Protein AF-A0A3R6EFR8-F1 (afdb_monomer)

InterPro domains:
  IPR025233 Protein of unknown function DUF4176 [PF13780] (34-113)

Structure (mmCIF, N/CA/C/O backbone):
data_AF-A0A3R6EFR8-F1
#
_entry.id   AF-A0A3R6EFR8-F1
#
loop_
_atom_site.group_PDB
_atom_site.id
_atom_site.type_symbol
_atom_site.label_atom_id
_atom_site.label_alt_id
_atom_site.label_comp_id
_atom_site.label_asym_id
_atom_site.label_entity_id
_atom_site.label_seq_id
_atom_site.pdbx_PDB_ins_code
_atom_site.Cartn_x
_atom_site.Cartn_y
_atom_site.Cartn_z
_atom_site.occupancy
_atom_site.B_iso_or_equiv
_atom_site.auth_seq_id
_atom_site.auth_comp_id
_atom_site.auth_asym_id
_atom_site.auth_atom_id
_atom_site.pdbx_PDB_model_num
ATOM 1 N N . MET A 1 1 ? -45.843 -30.342 28.846 1.00 38.72 1 MET A N 1
ATOM 2 C CA . MET A 1 1 ? -44.922 -29.324 29.401 1.00 38.72 1 MET A CA 1
ATOM 3 C C . MET A 1 1 ? -44.088 -28.769 28.246 1.00 38.72 1 MET A C 1
ATOM 5 O O . MET A 1 1 ? -43.312 -29.527 27.684 1.00 38.72 1 MET A O 1
ATOM 9 N N . LYS A 1 2 ? -44.316 -27.526 27.791 1.00 36.34 2 LYS A N 1
ATOM 10 C CA . LYS A 1 2 ? -43.518 -26.899 26.715 1.00 36.34 2 LYS A CA 1
ATOM 11 C C . LYS A 1 2 ? -42.496 -25.961 27.355 1.00 36.34 2 LYS A C 1
ATOM 13 O O . LYS A 1 2 ? -42.884 -25.001 28.014 1.00 36.34 2 LYS A O 1
ATOM 18 N N . VAL A 1 3 ? -41.213 -26.271 27.195 1.00 40.25 3 VAL A N 1
ATOM 19 C CA . VAL A 1 3 ? -40.099 -25.438 27.663 1.00 40.25 3 VAL A CA 1
ATOM 20 C C . VAL A 1 3 ? -39.772 -24.441 26.554 1.00 40.25 3 VAL A C 1
ATOM 22 O O . VAL A 1 3 ? -39.387 -24.844 25.461 1.00 40.25 3 VAL A O 1
ATOM 25 N N . TYR A 1 4 ? -39.957 -23.147 26.813 1.00 35.94 4 TYR A N 1
ATOM 26 C CA . TYR A 1 4 ? -39.564 -22.083 25.888 1.00 35.94 4 TYR A CA 1
ATOM 27 C C . TYR A 1 4 ? -38.155 -21.603 26.246 1.00 35.94 4 TYR A C 1
ATOM 29 O O . TYR A 1 4 ? -37.929 -21.076 27.336 1.00 35.94 4 TYR A O 1
ATOM 37 N N . ALA A 1 5 ? -37.202 -21.779 25.330 1.00 48.75 5 ALA A N 1
ATOM 38 C CA . ALA A 1 5 ? -35.872 -21.201 25.456 1.00 48.75 5 ALA A CA 1
ATOM 39 C C . ALA A 1 5 ? -35.946 -19.689 25.188 1.00 48.75 5 ALA A C 1
ATOM 41 O O . ALA A 1 5 ? -36.314 -19.251 24.098 1.00 48.75 5 ALA A O 1
ATOM 42 N N . LYS A 1 6 ? -35.603 -18.880 26.194 1.00 40.75 6 LYS A N 1
ATOM 43 C CA . LYS A 1 6 ? -35.451 -17.427 26.058 1.00 40.75 6 LYS A CA 1
ATOM 44 C C . LYS A 1 6 ? -34.183 -17.145 25.247 1.00 40.75 6 LYS A C 1
ATOM 46 O O . LYS A 1 6 ? -33.078 -17.211 25.781 1.00 40.75 6 LYS A O 1
ATOM 51 N N . ILE A 1 7 ? -34.336 -16.823 23.967 1.00 52.94 7 ILE A N 1
ATOM 52 C CA . ILE A 1 7 ? -33.238 -16.308 23.143 1.00 52.94 7 ILE A CA 1
ATOM 53 C C . ILE A 1 7 ? -32.953 -14.880 23.626 1.00 52.94 7 ILE A C 1
ATOM 55 O O . ILE A 1 7 ? -33.798 -13.994 23.501 1.00 52.94 7 ILE A O 1
ATOM 59 N N . LYS A 1 8 ? -31.786 -14.653 24.240 1.00 43.56 8 LYS A N 1
ATOM 60 C CA . LYS A 1 8 ? -31.305 -13.301 24.554 1.00 43.56 8 LYS A CA 1
ATOM 61 C C . LYS A 1 8 ? -30.899 -12.635 23.242 1.00 43.56 8 LYS A C 1
ATOM 63 O O . LYS A 1 8 ? -29.820 -12.899 22.724 1.00 43.56 8 LYS A O 1
ATOM 68 N N . THR A 1 9 ? -31.756 -11.769 22.719 1.00 43.34 9 THR A N 1
ATOM 69 C CA . THR A 1 9 ? -31.403 -10.878 21.613 1.00 43.34 9 THR A CA 1
ATOM 70 C C . THR A 1 9 ? -30.401 -9.851 22.132 1.00 43.34 9 THR A C 1
ATOM 72 O O . THR A 1 9 ? -30.767 -8.901 22.824 1.00 43.34 9 THR A O 1
ATOM 75 N N . SER A 1 10 ? -29.118 -10.064 21.858 1.00 47.78 10 SER A N 1
ATOM 76 C CA . SER A 1 10 ? -28.074 -9.076 22.116 1.00 47.78 10 SER A CA 1
ATO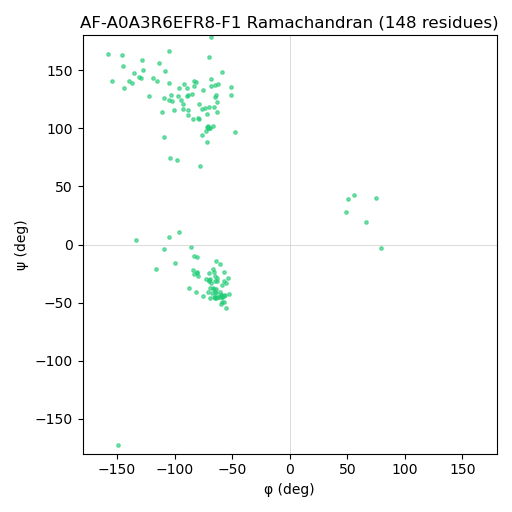M 77 C C . SER A 1 10 ? -28.306 -7.884 21.189 1.00 47.78 10 SER A C 1
ATOM 79 O O . SER A 1 10 ? -28.014 -7.952 19.999 1.00 47.78 10 SER A O 1
ATOM 81 N N . GLN A 1 11 ? -28.878 -6.799 21.712 1.00 43.81 11 GLN A N 1
ATOM 82 C CA . GLN A 1 11 ? -28.942 -5.539 20.979 1.00 43.81 11 GLN A CA 1
ATOM 83 C C . GLN A 1 11 ? -27.516 -5.020 20.795 1.00 43.81 11 GLN A C 1
ATOM 85 O O . GLN A 1 11 ? -26.794 -4.775 21.763 1.00 43.81 11 GLN A O 1
ATOM 90 N N . LEU A 1 12 ? -27.102 -4.888 19.538 1.00 44.84 12 LEU A N 1
ATOM 91 C CA . LEU A 1 12 ? -25.830 -4.286 19.173 1.00 44.84 12 LEU A CA 1
ATOM 92 C C . LEU A 1 12 ? -25.960 -2.783 19.448 1.00 44.84 12 LEU A C 1
ATOM 94 O O . LEU A 1 12 ? -26.599 -2.056 18.691 1.00 44.84 12 LEU A O 1
ATOM 98 N N . ILE A 1 13 ? -25.420 -2.322 20.578 1.00 49.47 13 ILE A N 1
ATOM 99 C CA . ILE A 1 13 ? -25.350 -0.894 20.900 1.00 49.47 13 ILE A CA 1
ATOM 100 C C . ILE A 1 13 ? -24.290 -0.292 19.978 1.00 49.47 13 ILE A C 1
ATOM 102 O O . ILE A 1 13 ? -23.102 -0.245 20.302 1.00 49.47 13 ILE A O 1
ATOM 106 N N . VAL A 1 14 ? -24.712 0.126 18.786 1.00 50.19 14 VAL A N 1
ATOM 107 C CA . VAL A 1 14 ? -23.856 0.865 17.860 1.00 50.19 14 VAL A CA 1
ATOM 108 C C . VAL A 1 14 ? -23.694 2.267 18.434 1.00 50.19 14 VAL A C 1
ATOM 110 O O . VAL A 1 14 ? -24.555 3.133 18.284 1.00 50.19 14 VAL A O 1
ATOM 113 N N . LYS A 1 15 ? -22.582 2.497 19.138 1.00 54.69 15 LYS A N 1
ATOM 114 C CA . LYS A 1 15 ? -22.102 3.853 19.434 1.00 54.69 15 LYS A CA 1
ATOM 115 C C . LYS A 1 15 ? -22.060 4.594 18.093 1.00 54.69 15 LYS A C 1
ATOM 117 O O . LYS A 1 15 ? -21.509 4.025 17.156 1.00 54.69 15 LYS A O 1
ATOM 122 N N . LYS A 1 16 ? -22.663 5.789 17.980 1.00 48.09 16 LYS A N 1
ATOM 123 C CA . LYS A 1 16 ? -22.692 6.594 16.738 1.00 48.09 16 LYS A CA 1
ATOM 124 C C . LYS A 1 16 ? -21.276 6.674 16.147 1.00 48.09 16 LYS A C 1
ATOM 126 O O . LYS A 1 16 ? -20.467 7.481 16.590 1.00 48.09 16 LYS A O 1
ATOM 131 N N . MET A 1 17 ? -20.980 5.803 15.187 1.00 57.91 17 MET A N 1
ATOM 132 C CA . MET A 1 17 ? -19.817 5.893 14.319 1.00 57.91 17 MET A CA 1
ATOM 133 C C . MET A 1 17 ? -20.307 6.581 13.046 1.00 57.91 17 MET A C 1
ATOM 135 O O . MET A 1 17 ? -21.386 6.222 12.562 1.00 57.91 17 MET A O 1
ATOM 139 N N . PRO A 1 18 ? -19.574 7.568 12.513 1.00 72.88 18 PRO A N 1
ATOM 140 C CA . PRO A 1 18 ? -19.871 8.110 11.195 1.00 72.88 18 PRO A CA 1
ATOM 141 C C . PRO A 1 18 ? -19.977 6.959 10.185 1.00 72.88 18 PRO A C 1
ATOM 143 O O . PRO A 1 18 ? -19.159 6.039 10.211 1.00 72.88 18 PRO A O 1
ATOM 146 N N . TYR A 1 19 ? -20.983 6.972 9.309 1.00 79.00 19 TYR A N 1
ATOM 147 C CA . TYR A 1 19 ? -21.163 5.907 8.311 1.00 79.00 19 TYR A CA 1
ATOM 148 C C . TYR A 1 19 ? -19.923 5.729 7.418 1.00 79.00 19 TYR A C 1
ATOM 150 O O . TYR A 1 19 ? -19.605 4.605 7.034 1.00 79.00 19 TYR A O 1
ATOM 158 N N . SER A 1 20 ? -19.185 6.814 7.161 1.00 79.69 20 SER A N 1
ATOM 159 C CA . SER A 1 20 ? -17.899 6.805 6.454 1.00 79.69 20 SER A CA 1
ATOM 160 C C . SER A 1 20 ? -16.874 5.881 7.114 1.00 79.69 20 SER A C 1
ATOM 162 O O . SER A 1 20 ? -16.236 5.086 6.433 1.00 79.69 20 SER A O 1
ATOM 164 N N . ASP A 1 21 ? -16.780 5.908 8.440 1.00 83.19 21 ASP A N 1
ATOM 165 C CA . ASP A 1 21 ? -15.828 5.126 9.230 1.00 83.19 21 ASP A CA 1
ATOM 166 C C . ASP A 1 21 ? -16.065 3.613 9.098 1.00 83.19 21 ASP A C 1
ATOM 168 O O . ASP A 1 21 ? -15.131 2.813 9.031 1.00 83.19 21 ASP A O 1
ATOM 172 N N . ILE A 1 22 ? -17.338 3.211 9.050 1.00 86.12 22 ILE A N 1
ATOM 173 C CA . ILE A 1 22 ? -17.741 1.812 8.858 1.00 86.12 22 ILE A CA 1
ATOM 174 C C . ILE A 1 22 ? -17.401 1.363 7.437 1.00 86.12 22 ILE A C 1
ATOM 176 O O . ILE A 1 22 ? -16.819 0.293 7.260 1.00 86.12 22 ILE A O 1
ATOM 180 N N . VAL A 1 23 ? -17.723 2.184 6.433 1.00 88.69 23 VAL A N 1
ATOM 181 C CA . VAL A 1 23 ? -17.446 1.878 5.023 1.00 88.69 23 VAL A CA 1
ATOM 182 C C . VAL A 1 23 ? -15.943 1.735 4.779 1.00 88.69 23 VAL A C 1
ATOM 184 O O . VAL A 1 23 ? -15.525 0.748 4.182 1.00 88.69 23 VAL A O 1
ATOM 187 N N . GLN A 1 24 ? -15.117 2.641 5.309 1.00 87.62 24 GLN A N 1
ATOM 188 C CA . GLN A 1 24 ? -13.657 2.559 5.179 1.00 87.62 24 GLN A CA 1
ATOM 189 C C . GLN A 1 24 ? -13.090 1.268 5.787 1.00 87.62 24 GLN A C 1
ATOM 191 O O . GLN A 1 24 ? -12.260 0.600 5.172 1.00 87.62 24 GLN A O 1
ATOM 196 N N . LYS A 1 25 ? -13.572 0.868 6.972 1.00 89.94 25 LYS A N 1
ATOM 197 C CA . LYS A 1 25 ? -13.148 -0.386 7.620 1.00 89.94 25 LYS A CA 1
ATOM 198 C C . LYS A 1 25 ? -13.584 -1.615 6.823 1.00 89.94 25 LYS A C 1
ATOM 200 O O . LYS A 1 25 ? -12.821 -2.571 6.728 1.00 89.94 25 LYS A O 1
ATOM 205 N N . MET A 1 26 ? -14.781 -1.592 6.236 1.00 91.00 26 MET A N 1
ATOM 206 C CA . MET A 1 26 ? -15.252 -2.669 5.361 1.00 91.00 26 MET A CA 1
ATOM 207 C C . MET A 1 26 ? -14.387 -2.794 4.107 1.00 91.00 26 MET A C 1
ATOM 209 O O . MET A 1 26 ? -13.958 -3.903 3.796 1.00 91.00 26 MET A O 1
ATOM 213 N N . ILE A 1 27 ? -14.067 -1.672 3.450 1.00 90.75 27 ILE A N 1
ATOM 214 C CA . ILE A 1 27 ? -13.155 -1.643 2.298 1.00 90.75 27 ILE A CA 1
ATOM 215 C C . ILE A 1 27 ? -11.826 -2.286 2.691 1.00 90.75 27 ILE A C 1
ATOM 217 O O . ILE A 1 27 ? -11.473 -3.304 2.107 1.00 90.75 27 ILE A O 1
ATOM 221 N N . LEU A 1 28 ? -11.182 -1.813 3.766 1.00 91.06 28 LEU A N 1
ATOM 222 C CA . LEU A 1 28 ? -9.922 -2.371 4.267 1.00 91.06 28 LEU A CA 1
ATOM 223 C C . LEU A 1 28 ? -9.985 -3.887 4.503 1.00 91.06 28 LEU A C 1
ATOM 225 O O . LEU A 1 28 ? -9.045 -4.609 4.171 1.00 91.06 28 LEU A O 1
ATOM 229 N N . ILE A 1 29 ? -11.070 -4.399 5.089 1.00 92.31 29 ILE A N 1
ATOM 230 C CA . ILE A 1 29 ? -11.224 -5.840 5.333 1.00 92.31 29 ILE A CA 1
ATOM 231 C C . ILE A 1 29 ? -11.292 -6.605 4.006 1.00 92.31 29 ILE A C 1
ATOM 233 O O . ILE A 1 29 ? -10.602 -7.614 3.855 1.00 92.31 29 ILE A O 1
ATOM 237 N N . THR A 1 30 ? -12.084 -6.116 3.050 1.00 90.56 30 THR A N 1
ATOM 238 C CA . THR A 1 30 ? -12.379 -6.811 1.784 1.00 90.56 30 THR A CA 1
ATOM 239 C C . THR A 1 30 ? -11.324 -6.640 0.692 1.00 90.56 30 THR A C 1
ATOM 241 O O . THR A 1 30 ? -11.201 -7.504 -0.173 1.00 90.56 30 THR A O 1
ATOM 244 N N . GLU A 1 31 ? -10.558 -5.553 0.731 1.00 88.12 31 GLU A N 1
ATOM 245 C CA . GLU A 1 31 ? -9.564 -5.204 -0.281 1.00 88.12 31 GLU A CA 1
ATOM 246 C C . GLU A 1 31 ? -8.444 -6.247 -0.307 1.00 88.12 31 GLU A C 1
ATOM 248 O O . GLU A 1 31 ? -7.856 -6.579 0.727 1.00 88.12 31 GLU A O 1
ATOM 253 N N . LYS A 1 32 ? -8.150 -6.812 -1.478 1.00 90.44 32 LYS A N 1
ATOM 254 C CA . LYS A 1 32 ? -6.990 -7.695 -1.624 1.00 90.44 32 LYS A CA 1
ATOM 255 C C . LYS A 1 32 ? -5.739 -6.832 -1.649 1.00 90.44 32 LYS A C 1
ATOM 257 O O . LYS A 1 32 ? -5.700 -5.838 -2.355 1.00 90.44 32 LYS A O 1
ATOM 262 N N . ILE A 1 33 ? -4.735 -7.224 -0.878 1.00 95.12 33 ILE A N 1
ATOM 263 C CA . ILE A 1 33 ? -3.481 -6.484 -0.782 1.00 95.12 33 ILE A CA 1
ATOM 264 C C . ILE A 1 33 ? -2.451 -7.223 -1.617 1.00 95.12 33 ILE A C 1
ATOM 266 O O . ILE A 1 33 ? -2.219 -8.412 -1.392 1.00 95.12 33 ILE A O 1
ATOM 270 N N . LEU A 1 34 ? -1.846 -6.527 -2.575 1.00 97.50 34 LEU A N 1
ATOM 271 C CA . LEU A 1 34 ? -0.809 -7.114 -3.412 1.00 97.50 34 LEU A CA 1
ATOM 272 C C . LEU A 1 34 ? 0.419 -7.479 -2.558 1.00 97.50 34 LEU A C 1
ATOM 274 O O . LEU A 1 34 ? 0.806 -6.700 -1.677 1.00 97.50 34 LEU A O 1
ATOM 278 N N . PRO A 1 35 ? 1.040 -8.651 -2.777 1.00 97.38 35 PRO A N 1
ATOM 279 C CA . PRO A 1 35 ? 2.252 -9.043 -2.070 1.00 97.38 35 PRO A CA 1
ATOM 280 C C . PRO A 1 35 ? 3.457 -8.205 -2.505 1.00 97.38 35 PRO A C 1
ATOM 282 O O . PRO A 1 35 ? 3.474 -7.609 -3.588 1.00 97.38 35 PRO A O 1
ATOM 285 N N . LEU A 1 36 ? 4.497 -8.205 -1.672 1.00 96.56 36 LEU A N 1
ATOM 286 C CA . LEU A 1 36 ? 5.787 -7.613 -2.029 1.00 96.56 36 LEU A CA 1
ATOM 287 C C . LEU A 1 36 ? 6.375 -8.283 -3.281 1.00 96.56 36 LEU A C 1
ATOM 289 O O . LEU A 1 36 ? 6.154 -9.467 -3.540 1.00 96.56 36 LEU A O 1
ATOM 293 N N . GLY A 1 37 ? 7.118 -7.512 -4.072 1.00 96.06 37 GLY A N 1
ATOM 294 C CA . GLY A 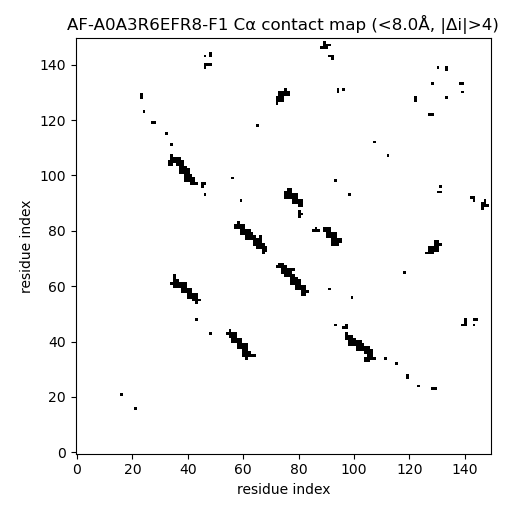1 37 ? 7.663 -7.950 -5.358 1.00 96.06 37 GLY A CA 1
ATOM 295 C C . GLY A 1 37 ? 6.653 -7.938 -6.508 1.00 96.06 37 GLY A C 1
ATOM 296 O O . GLY A 1 37 ? 7.037 -8.200 -7.647 1.00 96.06 37 GLY A O 1
ATOM 297 N N . SER A 1 38 ? 5.382 -7.603 -6.250 1.00 98.19 38 SER A N 1
ATOM 298 C CA . SER A 1 38 ? 4.422 -7.351 -7.327 1.00 98.19 38 SER A CA 1
ATOM 299 C C . SER A 1 38 ? 4.878 -6.159 -8.166 1.00 98.19 38 SER A C 1
ATOM 301 O O . SER A 1 38 ? 5.312 -5.141 -7.625 1.00 98.19 38 SER A O 1
ATOM 303 N N . VAL A 1 39 ? 4.754 -6.278 -9.485 1.00 97.25 39 VAL A N 1
ATOM 304 C CA . VAL A 1 39 ? 5.057 -5.203 -10.433 1.00 97.25 39 VAL A CA 1
ATOM 305 C C . VAL A 1 39 ? 3.744 -4.641 -10.939 1.00 97.25 39 VAL A C 1
ATOM 307 O O . VAL A 1 39 ? 2.913 -5.380 -11.468 1.00 97.25 39 VAL A O 1
ATOM 310 N N . VAL A 1 40 ? 3.567 -3.337 -10.792 1.00 96.50 40 VAL A N 1
ATOM 311 C CA . VAL A 1 40 ? 2.335 -2.634 -11.138 1.00 96.50 40 VAL A CA 1
ATOM 312 C C . VAL A 1 40 ? 2.624 -1.466 -12.061 1.00 96.50 40 VAL A C 1
ATOM 314 O O . VAL A 1 40 ? 3.698 -0.869 -12.022 1.00 96.50 40 VAL A O 1
ATOM 317 N N . GLU A 1 41 ? 1.654 -1.155 -12.902 1.00 94.31 41 GLU A N 1
ATOM 318 C CA . GLU A 1 41 ? 1.586 0.090 -13.643 1.00 94.31 41 GLU A CA 1
ATOM 319 C C . GLU A 1 41 ? 0.750 1.086 -12.837 1.00 94.31 41 GLU A C 1
ATOM 321 O O . GLU A 1 41 ? -0.404 0.805 -12.516 1.00 94.31 41 GLU A O 1
ATOM 326 N N . VAL A 1 42 ? 1.348 2.220 -12.480 1.00 90.38 42 VAL A N 1
ATOM 327 C CA . VAL A 1 42 ? 0.754 3.264 -11.643 1.00 90.38 42 VAL A CA 1
ATOM 328 C C . VAL A 1 42 ? 0.447 4.481 -12.506 1.00 90.38 42 VAL A C 1
ATOM 330 O O . VAL A 1 42 ? 1.343 4.993 -13.181 1.00 90.38 42 VAL A O 1
ATOM 333 N N . ASP A 1 43 ? -0.801 4.941 -12.477 1.00 86.56 43 ASP A N 1
ATOM 334 C CA . ASP A 1 43 ? -1.237 6.156 -13.163 1.00 86.56 43 ASP A CA 1
ATOM 335 C C . ASP A 1 43 ? -0.771 7.388 -12.379 1.00 86.56 43 ASP A C 1
ATOM 337 O O . ASP A 1 43 ? -1.172 7.617 -11.236 1.00 86.56 43 ASP A O 1
ATOM 341 N N . ILE A 1 44 ? 0.092 8.197 -12.992 1.00 77.06 44 ILE A N 1
ATOM 342 C CA . ILE A 1 44 ? 0.680 9.376 -12.339 1.00 77.06 44 ILE A CA 1
ATOM 343 C C . ILE A 1 44 ? -0.372 10.474 -12.123 1.00 77.06 44 ILE A C 1
ATOM 345 O O . ILE A 1 44 ? -0.242 11.296 -11.214 1.00 77.06 44 ILE A O 1
ATOM 349 N N . ARG A 1 45 ? -1.444 10.493 -12.924 1.00 72.31 45 ARG A N 1
ATOM 350 C CA . ARG A 1 45 ? -2.501 11.511 -12.821 1.00 72.31 45 ARG A CA 1
ATOM 351 C C . ARG A 1 45 ? -3.262 11.382 -11.507 1.00 72.31 45 ARG A C 1
ATOM 353 O O . ARG A 1 45 ? -3.569 12.393 -10.880 1.00 72.31 45 ARG A O 1
ATOM 360 N N . GLU A 1 46 ? -3.479 10.150 -11.056 1.00 70.06 46 GLU A N 1
ATOM 361 C CA . GLU A 1 46 ? -4.064 9.848 -9.742 1.00 70.06 46 GLU A CA 1
ATOM 362 C C . GLU A 1 46 ? -3.147 10.280 -8.588 1.00 70.06 46 GLU A C 1
ATOM 364 O O . GLU A 1 46 ? -3.607 10.578 -7.486 1.00 70.06 46 GLU A O 1
ATOM 369 N N . LEU A 1 47 ? -1.843 10.382 -8.855 1.00 64.94 47 LEU A N 1
ATOM 370 C CA . LEU A 1 47 ? -0.845 10.871 -7.909 1.00 64.94 47 LEU A CA 1
ATOM 371 C C . LEU A 1 47 ? -0.712 12.402 -7.908 1.00 64.94 47 LEU A C 1
ATOM 373 O O . LEU A 1 47 ? 0.061 12.935 -7.119 1.00 64.94 47 LEU A O 1
ATOM 377 N N . LYS A 1 48 ? -1.453 13.132 -8.758 1.00 63.31 48 LYS A N 1
ATOM 378 C CA . LYS A 1 48 ? -1.392 14.605 -8.867 1.00 63.31 48 LYS A CA 1
ATOM 379 C C . LYS A 1 48 ? 0.045 15.162 -8.979 1.00 63.31 48 LYS A C 1
ATOM 381 O O . LYS A 1 48 ? 0.310 16.283 -8.549 1.00 63.31 48 LYS A O 1
ATOM 386 N N . LEU A 1 49 ? 0.983 14.389 -9.528 1.00 59.03 49 LEU A N 1
ATOM 387 C CA . LEU A 1 49 ? 2.360 14.838 -9.734 1.00 59.03 49 LEU A CA 1
ATOM 388 C C . LEU A 1 49 ? 2.401 15.718 -10.989 1.00 59.03 49 LEU A C 1
ATOM 390 O O . LEU A 1 49 ? 2.043 15.269 -12.078 1.00 59.03 49 LEU A O 1
ATOM 394 N N . GLU A 1 50 ? 2.835 16.972 -10.848 1.00 52.19 50 GLU A N 1
ATOM 395 C CA . GLU A 1 50 ? 3.123 17.835 -11.995 1.00 52.19 50 GLU A CA 1
ATOM 396 C C . GLU A 1 50 ? 4.385 17.321 -12.694 1.00 52.19 50 GLU A C 1
ATOM 398 O O . GLU A 1 50 ? 5.506 17.541 -12.240 1.00 52.19 50 GLU A O 1
ATOM 403 N N . THR A 1 51 ? 4.216 16.587 -13.791 1.00 52.16 51 THR A N 1
ATOM 404 C CA . THR A 1 51 ? 5.338 16.136 -14.618 1.00 52.16 51 THR A CA 1
ATOM 405 C C . THR A 1 51 ? 5.436 16.978 -15.885 1.00 52.16 51 THR A C 1
ATOM 407 O O . THR A 1 51 ? 4.477 17.070 -16.647 1.00 52.16 51 THR A O 1
ATOM 410 N N . GLU A 1 52 ? 6.625 17.518 -16.174 1.00 49.62 52 GLU A N 1
ATOM 411 C CA . GLU A 1 52 ? 6.923 18.273 -17.409 1.00 49.62 52 GLU A CA 1
ATOM 412 C C . GLU A 1 52 ? 6.726 17.451 -18.699 1.00 49.62 52 GLU A C 1
ATOM 414 O O . GLU A 1 52 ? 6.646 18.001 -19.798 1.00 49.62 52 GLU A O 1
ATOM 419 N N . LYS A 1 53 ? 6.658 16.118 -18.585 1.00 50.53 53 LYS A N 1
ATOM 420 C CA . LYS A 1 53 ? 6.435 15.189 -19.699 1.00 50.53 53 LYS A CA 1
ATOM 421 C C . LYS A 1 53 ? 5.14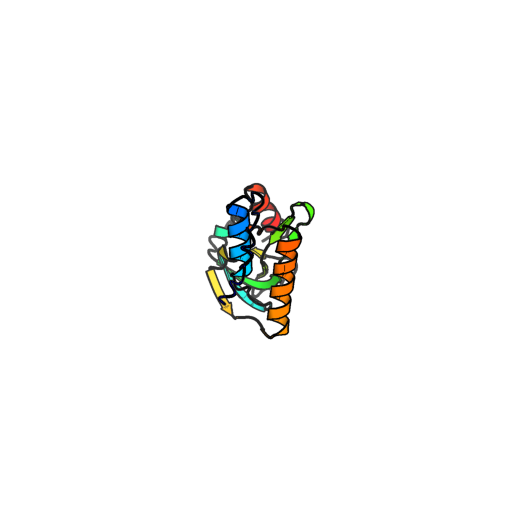9 14.391 -19.479 1.00 50.53 53 LYS A C 1
ATOM 423 O O . LYS A 1 53 ? 4.895 13.981 -18.349 1.00 50.53 53 LYS A O 1
ATOM 428 N N . PRO A 1 54 ? 4.376 14.095 -20.540 1.00 51.09 54 PRO A N 1
ATOM 429 C CA . PRO A 1 54 ? 3.138 13.329 -20.452 1.00 51.09 54 PRO A CA 1
ATOM 430 C C . PRO A 1 54 ? 3.459 11.836 -20.319 1.00 51.09 54 PRO A C 1
ATOM 432 O O . PRO A 1 54 ? 3.244 11.050 -21.238 1.00 51.09 54 PRO A O 1
ATOM 435 N N . VAL A 1 55 ? 4.042 11.434 -19.193 1.00 57.25 55 VAL A N 1
ATOM 436 C CA . VAL A 1 55 ? 4.137 10.017 -18.852 1.00 57.25 55 VAL A CA 1
ATOM 437 C C . VAL A 1 55 ? 2.810 9.670 -18.193 1.00 57.25 55 VAL A C 1
ATOM 439 O O . VAL A 1 55 ? 2.526 10.139 -17.100 1.00 57.25 55 VAL A O 1
ATOM 442 N N . SER A 1 56 ? 1.947 8.919 -18.879 1.00 66.38 56 SER A N 1
ATOM 443 C CA . SER A 1 56 ? 0.651 8.547 -18.298 1.00 66.38 56 SER A CA 1
ATOM 444 C C . SER A 1 56 ? 0.830 7.567 -17.141 1.00 66.38 56 SER A C 1
ATOM 446 O O . SER A 1 56 ? 0.155 7.691 -16.126 1.00 66.38 56 SER A O 1
ATOM 448 N N . ASN A 1 57 ? 1.787 6.643 -17.276 1.00 79.75 57 ASN A N 1
ATOM 449 C CA . ASN A 1 57 ? 1.966 5.532 -16.358 1.00 79.75 57 ASN A CA 1
ATOM 450 C C . ASN A 1 57 ? 3.445 5.237 -16.060 1.00 79.75 57 ASN A C 1
ATOM 452 O O . ASN A 1 57 ? 4.283 5.229 -16.966 1.00 79.75 57 ASN A O 1
ATOM 456 N N . ILE A 1 58 ? 3.754 4.907 -14.804 1.00 87.25 58 ILE A N 1
ATOM 457 C CA . ILE A 1 58 ? 5.072 4.422 -14.366 1.00 87.25 58 ILE A CA 1
ATOM 458 C C . ILE A 1 58 ? 4.954 2.989 -13.863 1.00 87.25 58 ILE A C 1
ATOM 460 O O . ILE A 1 58 ? 4.010 2.634 -13.166 1.00 87.25 58 ILE A O 1
ATOM 464 N N . LYS A 1 59 ? 5.951 2.157 -14.173 1.00 92.06 59 LYS A N 1
ATOM 465 C CA . LYS A 1 59 ? 6.059 0.823 -13.581 1.00 92.06 59 LYS A CA 1
ATOM 466 C C . LYS A 1 59 ? 6.775 0.905 -12.240 1.00 92.06 59 LYS A C 1
ATOM 468 O O . LYS A 1 59 ? 7.877 1.450 -12.169 1.00 92.06 59 LYS A O 1
ATOM 473 N N . ALA A 1 60 ? 6.191 0.315 -11.208 1.00 92.94 60 ALA A N 1
ATOM 474 C CA . ALA A 1 60 ? 6.784 0.231 -9.883 1.00 92.94 60 ALA A CA 1
ATOM 475 C C . ALA A 1 60 ? 6.758 -1.210 -9.363 1.00 92.94 60 ALA A C 1
ATOM 477 O O . ALA A 1 60 ? 5.809 -1.955 -9.604 1.00 92.94 60 ALA A O 1
ATOM 478 N N . VAL A 1 61 ? 7.808 -1.597 -8.642 1.00 96.19 61 VAL A N 1
ATOM 479 C CA . VAL A 1 61 ? 7.841 -2.832 -7.852 1.00 96.19 61 VAL A CA 1
ATOM 480 C C . VAL A 1 61 ? 7.427 -2.482 -6.433 1.00 96.19 61 VAL A C 1
ATOM 482 O O . VAL A 1 61 ? 8.054 -1.614 -5.833 1.00 96.19 61 VAL A O 1
ATOM 485 N N . ILE A 1 62 ? 6.404 -3.138 -5.889 1.00 96.44 62 ILE A N 1
ATOM 486 C CA . ILE A 1 62 ? 5.969 -2.937 -4.501 1.00 96.44 62 ILE A CA 1
ATOM 487 C C . ILE A 1 62 ? 7.031 -3.518 -3.564 1.00 96.44 62 ILE A C 1
ATOM 489 O O . ILE A 1 62 ? 7.293 -4.723 -3.591 1.00 96.44 62 ILE A O 1
ATOM 493 N N . VAL A 1 63 ? 7.630 -2.667 -2.733 1.00 94.62 63 VAL A N 1
ATOM 494 C CA . VAL A 1 63 ? 8.707 -3.041 -1.801 1.00 94.62 63 VAL A CA 1
ATOM 495 C C . VAL A 1 63 ? 8.327 -2.866 -0.336 1.00 94.62 63 VAL A C 1
ATOM 497 O O . VAL A 1 63 ? 8.915 -3.532 0.509 1.00 94.62 63 VAL A O 1
ATOM 500 N N . ASP A 1 64 ? 7.322 -2.042 -0.037 1.00 93.81 64 ASP A N 1
ATOM 501 C CA . ASP A 1 64 ? 6.766 -1.908 1.309 1.00 93.81 64 ASP A CA 1
ATOM 502 C C . ASP A 1 64 ? 5.255 -1.632 1.264 1.00 93.81 64 ASP A C 1
ATOM 504 O O . ASP A 1 64 ? 4.695 -1.285 0.217 1.00 93.81 64 ASP A O 1
ATOM 508 N N . ARG A 1 65 ? 4.569 -1.839 2.391 1.00 94.50 65 ARG A N 1
ATOM 509 C CA . ARG A 1 65 ? 3.108 -1.748 2.508 1.00 94.50 65 ARG A CA 1
ATOM 510 C C . ARG A 1 65 ? 2.677 -1.183 3.849 1.00 94.50 65 ARG A C 1
ATOM 512 O O . ARG A 1 65 ? 3.330 -1.377 4.866 1.00 94.50 65 ARG A O 1
ATOM 519 N N . PHE A 1 66 ? 1.496 -0.571 3.862 1.00 92.44 66 PHE A N 1
ATOM 520 C CA . PHE A 1 66 ? 0.877 -0.018 5.069 1.00 92.44 66 PHE A CA 1
ATOM 521 C C . PHE A 1 66 ? 1.766 0.999 5.804 1.00 92.44 66 PHE A C 1
ATOM 523 O O . PHE A 1 66 ? 1.838 0.989 7.035 1.00 92.44 66 PHE A O 1
ATOM 530 N N . MET A 1 67 ? 2.428 1.88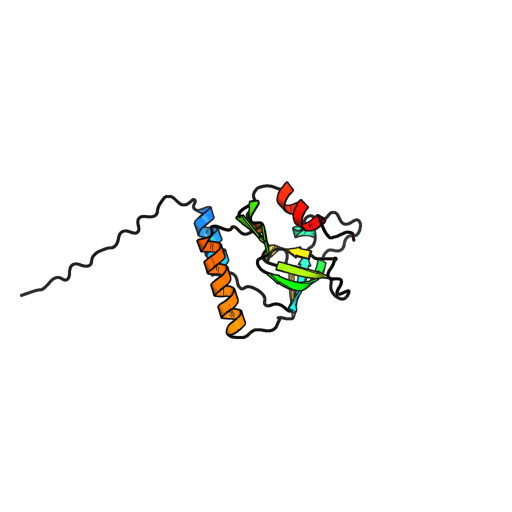4 5.058 1.00 89.25 67 MET A N 1
ATOM 531 C CA . MET A 1 67 ? 3.318 2.910 5.604 1.00 89.25 67 MET A CA 1
ATOM 532 C C . MET A 1 67 ? 2.529 3.873 6.485 1.00 89.25 67 MET A C 1
ATOM 534 O O . MET A 1 67 ? 1.656 4.582 5.993 1.00 89.25 67 MET A O 1
ATOM 538 N N . LYS A 1 68 ? 2.801 3.885 7.792 1.00 84.06 68 LYS A N 1
ATOM 539 C CA . LYS A 1 68 ? 2.027 4.660 8.775 1.00 84.06 68 LYS A CA 1
ATOM 540 C C . LYS A 1 68 ? 2.619 6.043 8.990 1.00 84.06 68 LYS A C 1
ATOM 542 O O . LYS A 1 68 ? 3.820 6.186 9.197 1.00 84.06 68 LYS A O 1
ATOM 547 N N . LYS A 1 69 ? 1.741 7.037 9.078 1.00 80.00 69 LYS A N 1
ATOM 548 C CA . LYS A 1 69 ? 2.040 8.386 9.550 1.00 80.00 69 LYS A CA 1
ATOM 549 C C . LYS A 1 69 ? 1.377 8.577 10.912 1.00 80.00 69 LYS A C 1
ATOM 551 O O . LYS A 1 69 ? 0.197 8.913 11.010 1.00 80.00 69 LYS A O 1
ATOM 556 N N . GLU A 1 70 ? 2.136 8.294 11.973 1.00 74.25 70 GLU A N 1
ATOM 557 C CA . GLU A 1 70 ? 1.622 8.223 13.355 1.00 74.25 70 GLU A CA 1
ATOM 558 C C . GLU A 1 70 ? 0.970 9.535 13.821 1.00 74.25 70 GLU A C 1
ATOM 560 O O . GLU A 1 70 ? -0.036 9.505 14.527 1.00 74.25 70 GLU A O 1
ATOM 565 N N . THR A 1 71 ? 1.493 10.686 13.385 1.00 72.94 71 THR A N 1
ATOM 566 C CA . THR A 1 71 ? 0.970 12.015 13.743 1.00 72.94 71 THR A CA 1
ATOM 567 C C . THR A 1 71 ? -0.453 12.258 13.244 1.00 72.94 71 THR A C 1
ATOM 569 O O . THR A 1 71 ? -1.217 12.957 13.902 1.00 72.94 71 THR A O 1
ATOM 572 N N . GLU A 1 72 ? -0.821 11.660 12.112 1.00 73.62 72 GLU A N 1
ATOM 573 C CA . GLU A 1 72 ? -2.100 11.892 11.427 1.00 73.62 72 GLU A CA 1
ATOM 574 C C . GLU A 1 72 ? -3.051 10.697 11.519 1.00 73.62 72 GLU A C 1
ATOM 576 O O . GLU A 1 72 ? -4.189 10.778 11.065 1.00 73.62 72 GLU A O 1
ATOM 581 N N . LYS A 1 73 ? -2.608 9.582 12.121 1.00 84.38 73 LYS A N 1
ATOM 582 C CA . LYS A 1 73 ? -3.326 8.296 12.107 1.00 84.38 73 LYS A CA 1
ATOM 583 C C . LYS A 1 73 ? -3.748 7.875 10.698 1.00 84.38 73 LYS A C 1
ATOM 585 O O . LYS A 1 73 ? -4.822 7.312 10.492 1.00 84.38 73 LYS A O 1
ATOM 590 N N . GLN A 1 74 ? -2.875 8.112 9.730 1.00 86.00 74 GLN A N 1
ATOM 591 C CA . GLN A 1 74 ? -3.077 7.709 8.345 1.00 86.00 74 GLN A CA 1
ATOM 592 C C . GLN A 1 74 ? -2.058 6.652 7.943 1.00 86.00 74 GLN A C 1
ATOM 594 O O . GLN A 1 74 ? -0.985 6.543 8.545 1.00 86.00 74 GLN A O 1
ATOM 599 N N . TYR A 1 75 ? -2.393 5.850 6.938 1.00 88.75 75 TYR A N 1
ATOM 600 C CA . TYR A 1 75 ? -1.430 4.961 6.303 1.00 88.75 75 TYR A CA 1
ATOM 601 C C . TYR A 1 75 ? -1.545 5.003 4.781 1.00 88.75 75 TYR A C 1
ATOM 603 O O . TYR A 1 75 ? -2.642 5.138 4.237 1.00 88.75 75 TYR A O 1
ATOM 611 N N . VAL A 1 76 ? -0.417 4.820 4.098 1.00 89.06 76 VAL A N 1
ATOM 612 C CA . VAL A 1 76 ? -0.371 4.620 2.649 1.00 89.06 76 VAL A CA 1
ATOM 613 C C . VAL A 1 76 ? -0.302 3.119 2.341 1.00 89.06 76 VAL A C 1
ATOM 615 O O . VAL A 1 76 ? 0.551 2.430 2.910 1.00 89.06 76 VAL A O 1
ATOM 618 N N . PRO A 1 77 ? -1.186 2.578 1.479 1.00 91.88 77 PRO A N 1
ATOM 619 C CA . PRO A 1 77 ? -1.227 1.148 1.179 1.00 91.88 77 PRO A CA 1
ATOM 620 C C . PRO A 1 77 ? 0.077 0.585 0.614 1.00 91.88 77 PRO A C 1
ATOM 622 O O . PRO A 1 77 ? 0.519 -0.458 1.096 1.00 91.88 77 PRO A O 1
ATOM 625 N N . TYR A 1 78 ? 0.707 1.275 -0.341 1.00 93.75 78 TYR A N 1
ATOM 626 C CA . TYR A 1 78 ? 1.887 0.775 -1.043 1.00 93.75 78 TYR A CA 1
ATOM 627 C C . TYR A 1 78 ? 3.019 1.799 -1.096 1.00 93.75 78 TYR A C 1
ATOM 629 O O . TYR A 1 78 ? 2.799 2.999 -1.266 1.00 93.75 78 TYR A O 1
ATOM 637 N N . CYS A 1 79 ? 4.241 1.285 -0.999 1.00 92.12 79 CYS A N 1
ATOM 638 C CA . CYS A 1 79 ? 5.469 1.960 -1.385 1.00 92.12 79 CYS A CA 1
ATOM 639 C C . CYS A 1 79 ? 6.178 1.089 -2.423 1.00 92.12 79 CYS A C 1
ATOM 641 O O . CYS A 1 79 ? 6.383 -0.113 -2.216 1.00 92.12 79 CYS A O 1
ATOM 643 N N . GLY A 1 80 ? 6.530 1.686 -3.555 1.00 91.69 80 GLY A N 1
ATOM 644 C CA . GLY A 1 80 ? 7.214 1.007 -4.639 1.00 91.69 80 GLY A CA 1
ATOM 645 C C . GLY A 1 80 ? 8.467 1.730 -5.100 1.00 91.69 80 GLY A C 1
ATOM 646 O O . GLY A 1 80 ? 8.627 2.928 -4.903 1.00 91.69 80 GLY A O 1
ATOM 647 N N . ILE A 1 81 ? 9.353 0.984 -5.749 1.00 91.00 81 ILE A N 1
ATOM 648 C CA . ILE A 1 81 ? 10.527 1.528 -6.436 1.00 91.00 81 ILE A CA 1
ATOM 649 C C . ILE A 1 81 ? 10.265 1.497 -7.936 1.00 91.00 81 ILE A C 1
ATOM 651 O O . ILE A 1 81 ? 9.737 0.515 -8.464 1.00 91.00 81 ILE A O 1
ATOM 655 N N . ILE A 1 82 ? 10.659 2.562 -8.630 1.00 88.00 82 ILE A N 1
ATOM 656 C CA . ILE A 1 82 ? 10.489 2.680 -10.079 1.00 88.00 82 ILE A CA 1
ATOM 657 C C . ILE A 1 82 ? 11.307 1.595 -10.799 1.00 88.00 82 ILE A C 1
ATOM 659 O O . ILE A 1 82 ? 12.532 1.498 -10.669 1.00 88.00 82 ILE A O 1
ATOM 663 N N . TYR A 1 83 ? 10.621 0.788 -11.605 1.00 88.12 83 TYR A N 1
ATOM 664 C CA . TYR A 1 83 ? 11.222 -0.211 -12.484 1.00 88.12 83 TYR A CA 1
ATOM 665 C C . TYR A 1 83 ? 11.691 0.442 -13.802 1.00 88.12 83 TYR A C 1
ATOM 667 O O . TYR A 1 83 ? 10.953 1.262 -14.352 1.00 88.12 83 TYR A O 1
ATOM 675 N N . PRO A 1 84 ? 12.855 0.067 -14.376 1.00 88.25 84 PRO A N 1
ATOM 676 C CA . PRO A 1 84 ? 13.800 -0.968 -13.937 1.00 88.25 84 PRO A CA 1
ATOM 677 C C . PRO A 1 84 ? 14.976 -0.434 -13.099 1.00 88.25 84 PRO A C 1
ATOM 679 O O . PRO A 1 84 ? 15.949 -1.153 -12.895 1.00 88.25 84 PRO A O 1
ATOM 682 N N . PHE A 1 85 ? 14.935 0.826 -12.658 1.00 81.44 85 PHE A N 1
ATOM 683 C CA . PHE A 1 85 ? 16.110 1.515 -12.113 1.00 81.44 85 PHE A CA 1
ATOM 684 C C . PHE A 1 85 ? 16.523 1.037 -10.717 1.00 81.44 85 PHE A C 1
ATOM 68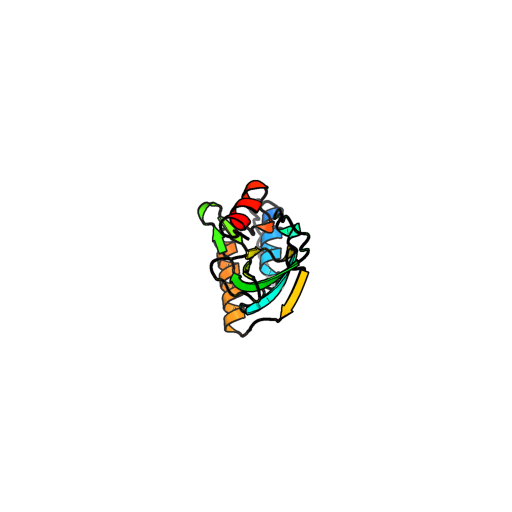6 O O . PHE A 1 85 ? 17.708 1.074 -10.402 1.00 81.44 85 PHE A O 1
ATOM 693 N N . GLY A 1 86 ? 15.576 0.573 -9.892 1.00 75.81 86 GLY A N 1
ATOM 694 C CA . GLY A 1 86 ? 15.900 -0.036 -8.597 1.00 75.81 86 GLY A CA 1
ATOM 695 C C . GLY A 1 86 ? 16.508 0.925 -7.565 1.00 75.81 86 GLY A C 1
ATOM 696 O O . GLY A 1 86 ? 17.138 0.469 -6.615 1.00 75.81 86 GLY A O 1
ATOM 697 N N . ASP A 1 87 ? 16.345 2.241 -7.736 1.00 79.06 87 ASP A N 1
ATOM 698 C CA . ASP A 1 87 ? 16.877 3.240 -6.806 1.00 79.06 87 ASP A CA 1
ATOM 699 C C . ASP A 1 87 ? 15.982 3.362 -5.566 1.00 79.06 87 ASP A C 1
ATOM 701 O O . ASP A 1 87 ? 14.888 3.926 -5.620 1.00 79.06 87 ASP A O 1
ATOM 705 N N . SER A 1 88 ? 16.466 2.863 -4.427 1.00 71.44 88 SER A N 1
ATOM 706 C CA . SER A 1 88 ? 15.746 2.903 -3.150 1.00 71.44 88 SER A CA 1
ATOM 707 C C . SER A 1 88 ? 15.500 4.314 -2.618 1.00 71.44 88 SER A C 1
ATOM 709 O O . SER A 1 88 ? 14.709 4.465 -1.688 1.00 71.44 88 SER A O 1
ATOM 711 N N . LYS A 1 89 ? 16.184 5.331 -3.163 1.00 72.94 89 LYS A N 1
ATOM 712 C CA . LYS A 1 89 ? 15.943 6.740 -2.828 1.00 72.94 89 LYS A CA 1
ATOM 713 C C . LYS A 1 89 ? 14.737 7.314 -3.568 1.00 72.94 89 LYS A C 1
ATOM 715 O O . LYS A 1 89 ? 14.142 8.256 -3.071 1.00 72.94 89 LYS A O 1
ATOM 720 N N . LYS A 1 90 ? 14.359 6.746 -4.718 1.00 74.44 90 LYS A N 1
ATOM 721 C CA . LYS A 1 90 ? 13.211 7.189 -5.524 1.00 74.44 90 LYS A CA 1
ATOM 722 C C . LYS A 1 90 ? 11.995 6.313 -5.226 1.00 74.44 90 LYS A C 1
ATOM 724 O O . LYS A 1 90 ? 11.615 5.451 -6.023 1.00 74.44 90 LYS A O 1
ATOM 729 N N . GLN A 1 91 ? 11.426 6.516 -4.040 1.00 83.44 91 GLN A N 1
ATOM 730 C CA . GLN A 1 91 ? 10.235 5.802 -3.583 1.00 83.44 91 GLN A CA 1
ATOM 731 C C . GLN A 1 91 ? 8.966 6.457 -4.122 1.00 83.44 91 GLN A C 1
ATOM 733 O O . GLN A 1 91 ? 8.818 7.675 -4.105 1.00 83.44 91 GLN A O 1
ATOM 738 N N . LEU A 1 92 ? 8.040 5.625 -4.584 1.00 85.75 92 LEU A N 1
ATOM 739 C CA . LEU A 1 92 ? 6.713 6.013 -5.030 1.00 85.75 92 LEU A CA 1
ATOM 740 C C . LEU A 1 92 ? 5.692 5.479 -4.030 1.00 85.75 92 LEU A C 1
ATOM 742 O O . LEU A 1 92 ? 5.511 4.269 -3.903 1.00 85.75 92 LEU A O 1
ATOM 746 N N . PHE A 1 93 ? 5.010 6.379 -3.338 1.00 87.31 93 PHE A N 1
ATOM 747 C CA . PHE A 1 93 ? 3.904 6.037 -2.450 1.00 87.31 93 PHE A CA 1
ATOM 748 C C . PHE A 1 93 ? 2.601 6.055 -3.246 1.00 87.31 93 PHE A C 1
ATOM 750 O O . PHE A 1 93 ? 2.385 6.960 -4.041 1.00 87.31 93 PHE A O 1
ATOM 757 N N . PHE A 1 94 ? 1.730 5.062 -3.089 1.00 87.94 94 PHE A N 1
ATOM 758 C CA . PHE A 1 94 ? 0.470 5.038 -3.833 1.00 87.94 94 PHE A CA 1
ATOM 759 C C . PHE A 1 94 ? -0.601 4.182 -3.160 1.00 87.94 94 PHE A C 1
ATOM 761 O O . PHE A 1 94 ? -0.349 3.380 -2.256 1.00 87.94 94 PHE A O 1
ATOM 768 N N . THR A 1 95 ? -1.836 4.396 -3.599 1.00 89.44 95 THR A N 1
ATOM 769 C CA . THR A 1 95 ? -3.018 3.648 -3.173 1.00 89.44 95 THR A CA 1
ATOM 770 C C . THR A 1 95 ? -3.432 2.676 -4.276 1.00 89.44 95 THR A C 1
ATOM 772 O O . THR A 1 95 ? -2.987 2.798 -5.416 1.00 89.44 95 THR A O 1
ATOM 775 N N . GLU A 1 96 ? -4.314 1.729 -3.960 1.00 88.62 96 GLU A N 1
ATOM 776 C CA . GLU A 1 96 ? -4.868 0.793 -4.950 1.00 88.62 96 GLU A CA 1
ATOM 777 C C . GLU A 1 96 ? -5.534 1.518 -6.134 1.00 88.62 96 GLU A C 1
ATOM 779 O O . GLU A 1 96 ? -5.442 1.065 -7.267 1.00 88.62 96 GLU A O 1
ATOM 784 N N . GLN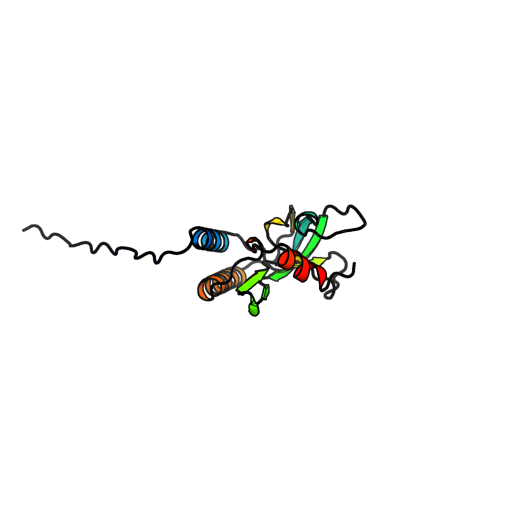 A 1 97 ? -6.142 2.688 -5.901 1.00 86.56 97 GLN A N 1
ATOM 785 C CA . GLN A 1 97 ? -6.811 3.479 -6.945 1.00 86.56 97 GLN A CA 1
ATOM 786 C C . GLN A 1 97 ? -5.853 3.972 -8.033 1.00 86.56 97 GLN A C 1
ATOM 788 O O . GLN A 1 97 ? -6.267 4.140 -9.175 1.00 86.56 97 GLN A O 1
ATOM 793 N N . ALA A 1 98 ? -4.580 4.181 -7.690 1.00 88.88 98 ALA A N 1
ATOM 794 C CA . ALA A 1 98 ? -3.567 4.597 -8.651 1.00 88.88 98 ALA A CA 1
ATOM 795 C C . ALA A 1 98 ? -3.021 3.419 -9.477 1.00 88.88 98 ALA A C 1
ATOM 797 O O . ALA A 1 98 ? -2.293 3.638 -10.442 1.00 88.88 98 ALA A O 1
ATOM 798 N N . ILE A 1 99 ? -3.334 2.169 -9.116 1.00 91.88 99 ILE A N 1
ATOM 799 C CA . ILE A 1 99 ? -2.870 0.991 -9.849 1.00 91.88 99 ILE A CA 1
ATOM 800 C C . ILE A 1 99 ? -3.747 0.805 -11.087 1.00 91.88 99 ILE A C 1
ATOM 802 O O . ILE A 1 99 ? -4.900 0.389 -11.004 1.00 91.88 99 ILE A O 1
ATOM 806 N N . HIS A 1 100 ? -3.172 1.070 -12.257 1.00 91.94 100 HIS A N 1
ATOM 807 C CA . HIS A 1 100 ? -3.832 0.850 -13.537 1.00 91.94 100 HIS A CA 1
ATOM 808 C C . HIS A 1 100 ? -3.883 -0.637 -13.901 1.00 91.94 100 HIS A C 1
ATOM 810 O O . HIS A 1 100 ? -4.894 -1.139 -14.390 1.00 91.94 100 HIS A O 1
ATOM 816 N N . THR A 1 101 ? -2.777 -1.358 -13.708 1.00 95.38 101 THR A N 1
ATOM 817 C CA . THR A 1 101 ? -2.663 -2.778 -14.068 1.00 95.38 101 THR A CA 1
ATOM 818 C C . THR A 1 101 ? -1.606 -3.472 -13.214 1.00 95.38 101 THR A C 1
ATOM 820 O O . THR A 1 101 ? -0.532 -2.929 -12.964 1.00 95.38 101 THR A O 1
ATOM 823 N N . VAL A 1 102 ? -1.880 -4.713 -12.803 1.00 97.06 102 VAL A N 1
ATOM 824 C CA . VAL A 1 102 ? -0.884 -5.595 -12.178 1.00 97.06 102 VAL A CA 1
ATOM 825 C C . VAL A 1 102 ? -0.164 -6.373 -13.277 1.00 97.06 102 VAL A C 1
ATOM 827 O O . VAL A 1 102 ? -0.756 -7.222 -13.937 1.00 97.06 102 VAL A O 1
ATOM 830 N N . ILE A 1 103 ? 1.116 -6.074 -13.483 1.00 97.31 103 ILE A N 1
ATOM 831 C CA . ILE A 1 103 ? 1.964 -6.692 -14.513 1.00 97.31 103 ILE A CA 1
ATOM 832 C C . ILE A 1 103 ? 2.483 -8.049 -14.033 1.00 97.31 103 ILE A C 1
ATOM 834 O O . ILE A 1 103 ? 2.554 -9.008 -14.799 1.00 97.31 103 ILE A O 1
ATOM 838 N N . HIS A 1 104 ? 2.865 -8.127 -12.759 1.00 97.75 104 HIS A N 1
ATOM 839 C CA . HIS A 1 104 ? 3.363 -9.346 -12.141 1.00 97.75 104 HIS A CA 1
ATOM 840 C C . HIS A 1 104 ? 2.892 -9.429 -10.695 1.00 97.75 104 HIS A C 1
ATOM 842 O O . HIS A 1 104 ? 2.972 -8.446 -9.960 1.00 97.75 104 HIS A O 1
ATOM 848 N N . TYR A 1 105 ? 2.419 -10.603 -10.289 1.00 97.62 105 TYR A N 1
ATOM 849 C CA . TYR A 1 105 ? 2.009 -10.859 -8.915 1.00 97.62 105 TYR A CA 1
ATOM 850 C C . TYR A 1 105 ? 3.210 -11.360 -8.114 1.00 97.62 105 TYR A C 1
ATOM 852 O O . TYR A 1 105 ? 3.882 -12.299 -8.535 1.00 97.62 105 TYR A O 1
ATOM 860 N N . GLY A 1 106 ? 3.486 -10.722 -6.980 1.00 97.19 106 GLY A N 1
ATOM 861 C CA . GLY A 1 106 ? 4.581 -11.094 -6.090 1.00 97.19 106 GLY A CA 1
ATOM 862 C C . GLY A 1 106 ? 4.369 -12.440 -5.392 1.00 97.19 106 GLY A C 1
ATOM 863 O O . GLY A 1 106 ? 3.345 -13.109 -5.546 1.00 97.19 106 GLY A O 1
ATOM 864 N N . TYR A 1 107 ? 5.356 -12.842 -4.596 1.00 96.75 107 TYR A N 1
ATOM 865 C CA . TYR A 1 107 ? 5.313 -14.118 -3.887 1.00 96.75 107 TYR A CA 1
ATOM 866 C C . TYR A 1 107 ? 4.236 -14.118 -2.793 1.00 96.75 107 TYR A C 1
ATOM 868 O O . TYR A 1 107 ? 4.109 -13.162 -2.032 1.00 96.75 107 TYR A O 1
ATOM 876 N N . THR A 1 108 ? 3.478 -15.209 -2.693 1.00 96.44 108 THR A N 1
ATOM 877 C CA . THR A 1 108 ? 2.426 -15.373 -1.687 1.00 96.44 108 THR A CA 1
ATOM 878 C C . THR A 1 108 ? 2.464 -16.772 -1.090 1.00 96.44 108 THR A C 1
ATOM 880 O O . THR A 1 108 ? 2.664 -17.767 -1.790 1.00 96.44 108 THR A O 1
ATOM 883 N N . ASP A 1 109 ? 2.266 -16.836 0.220 1.00 97.12 109 ASP A N 1
ATOM 884 C CA . ASP A 1 109 ? 2.078 -18.059 0.979 1.00 97.12 109 ASP A CA 1
ATOM 885 C C . ASP A 1 109 ? 1.159 -17.795 2.186 1.00 97.12 109 ASP A C 1
ATOM 887 O O . ASP A 1 109 ? 0.590 -16.717 2.361 1.00 97.12 109 ASP A O 1
ATOM 891 N N . ARG A 1 110 ? 1.012 -18.792 3.061 1.00 97.25 110 ARG A N 1
ATOM 892 C CA . ARG A 1 110 ? 0.184 -18.644 4.267 1.00 97.25 110 ARG A CA 1
ATOM 893 C C . ARG A 1 110 ? 0.724 -17.603 5.250 1.00 97.25 110 ARG A C 1
ATOM 895 O O . ARG A 1 110 ? -0.055 -17.072 6.041 1.00 97.25 110 ARG A O 1
ATOM 902 N N . GLN A 1 111 ? 2.035 -17.361 5.262 1.00 96.62 111 GLN A N 1
ATOM 903 C CA . GLN A 1 111 ? 2.640 -16.364 6.139 1.00 96.62 111 GLN A CA 1
ATOM 904 C C . GLN A 1 111 ? 2.271 -14.957 5.666 1.00 96.62 111 GLN A C 1
ATOM 906 O O . GLN A 1 111 ? 1.916 -14.116 6.490 1.00 96.62 111 GLN A O 1
ATOM 911 N N . GLU A 1 112 ? 2.282 -14.738 4.355 1.00 96.19 112 GLU A N 1
ATOM 912 C CA . GLU A 1 112 ? 1.841 -13.504 3.711 1.00 96.19 112 GLU A CA 1
ATOM 913 C C . GLU A 1 112 ? 0.368 -13.183 4.033 1.00 96.19 112 GLU A C 1
ATOM 915 O O . GLU A 1 112 ? 0.061 -12.095 4.530 1.00 96.19 112 GLU A O 1
ATOM 920 N N . ASP A 1 113 ? -0.537 -14.157 3.882 1.00 95.00 113 ASP A N 1
ATOM 921 C CA . ASP A 1 113 ? -1.958 -13.988 4.225 1.00 95.00 113 ASP A CA 1
ATOM 922 C C . ASP A 1 113 ? -2.163 -13.642 5.712 1.00 95.00 113 ASP A C 1
ATOM 924 O O . ASP A 1 113 ? -2.941 -12.746 6.071 1.00 95.00 113 ASP A O 1
ATOM 928 N N . ALA A 1 114 ? -1.448 -14.341 6.601 1.00 96.88 114 ALA A N 1
ATOM 929 C CA . ALA A 1 114 ? -1.514 -14.102 8.038 1.00 96.88 114 ALA A CA 1
ATOM 930 C C . ALA A 1 114 ? -0.978 -12.712 8.411 1.00 96.88 114 ALA A C 1
ATOM 932 O O . ALA A 1 114 ? -1.577 -12.024 9.242 1.00 96.88 114 ALA A O 1
ATOM 933 N N . TYR A 1 115 ? 0.117 -12.280 7.782 1.00 95.81 115 TYR A N 1
ATOM 934 C CA . TYR A 1 115 ? 0.694 -10.954 7.976 1.00 95.81 115 TYR A CA 1
ATOM 935 C C . TYR A 1 115 ? -0.307 -9.855 7.602 1.00 95.81 115 TYR A C 1
ATOM 937 O O . TYR A 1 115 ? -0.598 -8.984 8.427 1.00 95.81 115 TYR A O 1
ATOM 945 N N . VAL A 1 116 ? -0.909 -9.930 6.410 1.00 96.38 116 VAL A N 1
ATOM 946 C CA . VAL A 1 116 ? -1.903 -8.946 5.952 1.00 96.38 116 VAL A CA 1
ATOM 947 C C . VAL A 1 116 ? -3.093 -8.879 6.913 1.00 96.38 116 VAL A C 1
ATOM 949 O O . VAL A 1 116 ? -3.504 -7.788 7.318 1.00 96.38 116 VAL A O 1
ATOM 952 N N . ALA A 1 117 ? -3.626 -10.027 7.344 1.00 96.06 117 ALA A N 1
ATOM 953 C CA . ALA A 1 117 ? -4.735 -10.069 8.296 1.00 96.06 117 ALA A CA 1
ATOM 954 C C . ALA A 1 117 ? -4.382 -9.415 9.648 1.00 96.06 117 ALA A C 1
ATOM 956 O O . ALA A 1 117 ? -5.193 -8.670 10.214 1.00 96.06 117 ALA A O 1
ATOM 957 N N . LEU A 1 118 ? -3.168 -9.653 10.157 1.00 96.75 118 LEU A N 1
ATOM 958 C CA . LEU A 1 118 ? -2.677 -9.052 11.400 1.00 96.75 118 LEU A CA 1
ATOM 959 C C . LEU A 1 118 ? -2.539 -7.530 11.285 1.00 96.75 118 LEU A C 1
ATOM 961 O O . LEU A 1 118 ? -2.996 -6.811 12.178 1.00 96.75 118 LEU A O 1
ATOM 965 N N . ILE A 1 119 ? -1.968 -7.027 10.187 1.00 95.56 119 ILE A N 1
ATOM 966 C CA . ILE A 1 119 ? -1.802 -5.584 9.976 1.00 95.56 119 ILE A CA 1
ATOM 967 C C . ILE A 1 119 ? -3.155 -4.884 9.830 1.00 95.56 119 ILE A C 1
ATOM 969 O O . ILE A 1 119 ? -3.386 -3.876 10.499 1.00 95.56 119 ILE A O 1
ATOM 973 N N . LYS A 1 120 ? -4.091 -5.440 9.048 1.00 95.25 120 LYS A N 1
ATOM 974 C CA . LYS A 1 120 ? -5.454 -4.893 8.920 1.00 95.25 120 LYS A CA 1
ATOM 975 C C . LYS A 1 120 ? -6.156 -4.792 10.272 1.00 95.25 120 LYS A C 1
ATOM 977 O O . LYS A 1 120 ? -6.747 -3.762 10.595 1.00 95.25 120 LYS A O 1
ATOM 982 N N . ARG A 1 121 ? -6.051 -5.838 11.099 1.00 95.25 121 ARG A N 1
ATOM 983 C CA . ARG A 1 121 ? -6.592 -5.832 12.466 1.00 95.25 121 ARG A CA 1
ATOM 984 C C . ARG A 1 121 ? -5.983 -4.711 13.307 1.00 95.25 121 ARG A C 1
ATOM 986 O O . ARG A 1 121 ? -6.710 -4.047 14.044 1.00 95.25 121 ARG A O 1
ATOM 993 N N . GLU A 1 122 ? -4.674 -4.506 13.211 1.00 94.06 122 GLU A N 1
ATOM 994 C CA . GLU A 1 122 ? -3.970 -3.465 13.960 1.00 94.06 122 GLU A CA 1
ATOM 995 C C . GLU A 1 122 ? -4.366 -2.051 13.503 1.00 94.06 122 GLU A C 1
ATOM 997 O O . GLU A 1 122 ? -4.618 -1.194 14.350 1.00 94.06 122 GLU A O 1
ATOM 1002 N N . ILE A 1 123 ? -4.498 -1.821 12.191 1.00 92.81 123 ILE A N 1
ATOM 1003 C CA . ILE A 1 123 ? -4.986 -0.559 11.601 1.00 92.81 123 ILE A CA 1
ATOM 1004 C C . ILE A 1 123 ? -6.376 -0.222 12.154 1.00 92.81 123 ILE A C 1
ATOM 1006 O O . ILE A 1 123 ? -6.584 0.869 12.688 1.00 92.81 123 ILE A O 1
ATOM 1010 N N . ILE A 1 124 ? -7.301 -1.188 12.134 1.00 91.88 124 ILE A N 1
ATOM 1011 C CA . ILE A 1 124 ? -8.660 -1.015 12.671 1.00 91.88 124 ILE A CA 1
ATOM 1012 C C . ILE A 1 124 ? -8.623 -0.725 14.176 1.00 91.88 124 ILE A C 1
ATOM 1014 O O . ILE A 1 124 ? -9.312 0.179 14.648 1.00 91.88 124 ILE A O 1
ATOM 1018 N N . LYS A 1 125 ? -7.815 -1.473 14.938 1.00 91.31 125 LYS A N 1
ATOM 1019 C CA . LYS A 1 125 ? -7.712 -1.334 16.398 1.00 91.31 125 LYS A CA 1
ATOM 1020 C C . LYS A 1 125 ? -7.163 0.031 16.814 1.00 91.31 125 LYS A C 1
ATOM 1022 O O . LYS A 1 125 ? -7.644 0.606 17.787 1.00 91.31 125 LYS A O 1
ATOM 1027 N N . LYS A 1 126 ? -6.151 0.534 16.104 1.00 89.75 126 LYS A N 1
ATOM 1028 C CA . LYS A 1 126 ? -5.517 1.830 16.386 1.00 89.75 126 LYS A CA 1
ATOM 1029 C C . LYS A 1 126 ? -6.268 3.023 15.782 1.00 89.75 126 LYS A C 1
ATOM 1031 O O . LYS A 1 126 ? -5.980 4.162 16.152 1.00 89.75 126 LYS A O 1
ATOM 1036 N N . GLY A 1 127 ? -7.262 2.764 14.930 1.00 88.88 127 GLY A N 1
ATOM 1037 C CA . GLY A 1 127 ? -8.096 3.790 14.306 1.00 88.88 127 GLY A CA 1
ATOM 1038 C C . GLY A 1 127 ? -7.367 4.543 13.200 1.00 88.88 127 GLY A C 1
ATOM 1039 O O . GLY A 1 127 ? -7.482 5.760 13.127 1.00 88.88 127 GLY A O 1
ATOM 1040 N N . TYR A 1 128 ? -6.584 3.820 12.401 1.00 88.75 128 TYR A N 1
ATOM 1041 C CA . TYR A 1 128 ? -5.920 4.356 11.220 1.00 88.75 128 TYR A CA 1
ATOM 1042 C C . TYR A 1 128 ? -6.874 4.398 10.022 1.00 88.75 128 TYR A C 1
ATOM 1044 O O . TYR A 1 128 ? -7.616 3.437 9.805 1.00 88.75 128 TYR A O 1
ATOM 1052 N N . SER A 1 129 ? -6.812 5.461 9.220 1.00 87.69 129 SER A N 1
ATOM 1053 C CA . SER A 1 129 ? -7.522 5.568 7.938 1.00 87.69 129 SER A CA 1
ATOM 1054 C C . SER A 1 129 ? -6.560 5.481 6.751 1.00 87.69 129 SER A C 1
ATOM 1056 O O . SER A 1 129 ? -5.387 5.847 6.846 1.00 87.69 129 SER A O 1
ATOM 1058 N N . SER A 1 130 ? -7.050 4.949 5.626 1.00 84.75 130 SER A N 1
ATOM 1059 C CA . SER A 1 130 ? -6.270 4.942 4.385 1.00 84.75 130 SER A CA 1
ATOM 1060 C C . SER A 1 130 ? -6.125 6.359 3.859 1.00 84.75 130 SER A C 1
ATOM 1062 O O . SER A 1 130 ? -7.082 7.138 3.861 1.00 84.75 130 SER A O 1
ATOM 1064 N N . TYR A 1 131 ? -4.949 6.635 3.317 1.00 82.12 131 TYR A N 1
ATOM 1065 C CA . TYR A 1 131 ? -4.622 7.878 2.646 1.00 82.12 131 TYR A CA 1
ATOM 1066 C C . TYR A 1 131 ? -5.612 8.251 1.521 1.00 82.12 131 TYR A C 1
ATOM 1068 O O . TYR A 1 131 ? -5.894 9.425 1.287 1.00 82.12 131 TYR A O 1
ATOM 1076 N N . SER A 1 132 ? -6.241 7.255 0.883 1.00 78.25 132 SER A N 1
ATOM 1077 C CA . SER A 1 132 ? -7.289 7.460 -0.131 1.00 78.25 132 SER A CA 1
ATOM 1078 C C . SER A 1 132 ? -8.486 8.286 0.365 1.00 78.25 132 SER A C 1
ATOM 1080 O O . SER A 1 132 ? -9.191 8.885 -0.444 1.00 78.25 132 SER A O 1
ATOM 1082 N N . PHE A 1 133 ? -8.729 8.322 1.680 1.00 79.06 133 PHE A N 1
ATOM 1083 C CA . PHE A 1 133 ? -9.855 9.027 2.301 1.00 79.06 133 PHE A CA 1
ATOM 1084 C C . PHE A 1 133 ? -9.451 10.332 3.003 1.00 79.06 133 PHE A C 1
ATOM 1086 O O . PHE A 1 133 ? -10.287 10.925 3.682 1.00 79.06 133 PHE A O 1
ATOM 1093 N N . ALA A 1 134 ? -8.195 10.775 2.875 1.00 72.81 134 ALA A N 1
ATOM 1094 C CA . ALA A 1 134 ? -7.757 12.049 3.435 1.00 72.81 134 ALA A CA 1
ATOM 1095 C C . ALA A 1 134 ? -8.505 13.221 2.765 1.00 72.81 134 ALA A C 1
ATOM 1097 O O . ALA A 1 134 ? -8.574 13.302 1.532 1.00 72.81 134 ALA A O 1
ATOM 1098 N N . GLU A 1 135 ? -9.082 14.108 3.584 1.00 60.34 135 GLU A N 1
ATOM 1099 C CA . GLU A 1 135 ? -9.913 15.238 3.132 1.00 60.34 135 GLU A CA 1
ATOM 1100 C C . GLU A 1 135 ? -9.090 16.445 2.647 1.00 60.34 135 GLU A C 1
ATOM 1102 O O . GLU A 1 135 ? -9.586 17.231 1.843 1.00 60.34 135 GLU A O 1
ATOM 1107 N N . ALA A 1 136 ? -7.835 16.592 3.084 1.00 54.53 136 ALA A N 1
ATOM 1108 C CA . ALA A 1 136 ? -6.982 17.712 2.691 1.00 54.53 136 ALA A CA 1
ATOM 1109 C C . ALA A 1 136 ? -6.204 17.409 1.397 1.00 54.53 136 ALA A C 1
ATOM 1111 O O . ALA A 1 136 ? -5.523 16.389 1.284 1.00 54.53 136 ALA A O 1
ATOM 1112 N N . GLU A 1 137 ? -6.272 18.316 0.417 1.00 49.88 137 GLU A N 1
ATOM 1113 C CA . GLU A 1 137 ? -5.471 18.231 -0.814 1.00 49.88 137 GLU A CA 1
ATOM 1114 C C . GLU A 1 137 ? -3.964 18.368 -0.551 1.00 49.88 137 GLU A C 1
ATOM 1116 O O . GLU A 1 137 ? -3.172 17.715 -1.231 1.00 49.88 137 GLU A O 1
ATOM 1121 N N . ASP A 1 138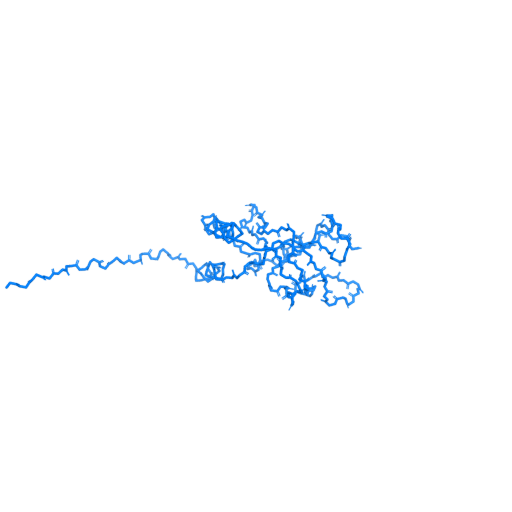 ? -3.577 19.130 0.476 1.00 45.78 138 ASP A N 1
ATOM 1122 C CA . ASP A 1 138 ? -2.177 19.392 0.839 1.00 45.78 138 ASP A CA 1
ATOM 1123 C C . ASP A 1 138 ? -1.441 18.156 1.367 1.00 45.78 138 ASP A C 1
ATOM 1125 O O . ASP A 1 138 ? -0.249 17.973 1.099 1.00 45.78 138 ASP A O 1
ATOM 1129 N N . ASP A 1 139 ? -2.142 17.265 2.071 1.00 47.66 139 ASP A N 1
ATOM 1130 C CA . ASP A 1 139 ? -1.538 16.027 2.559 1.00 47.66 139 ASP A CA 1
ATOM 1131 C C . ASP A 1 139 ? -1.221 15.091 1.384 1.00 47.66 139 ASP A C 1
ATOM 1133 O O . ASP A 1 139 ? -0.263 14.313 1.449 1.00 47.66 139 ASP A O 1
ATOM 1137 N N . LYS A 1 140 ? -2.006 15.167 0.282 1.00 48.22 140 LYS A N 1
ATOM 1138 C CA . LYS A 1 140 ? -1.900 14.216 -0.848 1.00 48.22 140 LYS A CA 1
ATOM 1139 C C . LYS A 1 140 ? -0.617 14.435 -1.616 1.00 48.22 140 LYS A C 1
ATOM 1141 O O . LYS A 1 140 ? -0.033 13.486 -2.119 1.00 48.22 140 LYS A O 1
ATOM 1146 N N . ILE A 1 141 ? -0.170 15.680 -1.630 1.00 47.59 141 ILE A N 1
ATOM 1147 C CA . ILE A 1 141 ? 0.963 16.154 -2.405 1.00 47.59 141 ILE A CA 1
ATOM 1148 C C . ILE A 1 141 ? 2.274 15.977 -1.615 1.00 47.59 141 ILE A C 1
ATOM 1150 O O . ILE A 1 141 ? 3.286 15.562 -2.179 1.00 47.59 141 ILE A O 1
ATOM 1154 N N . ARG A 1 142 ? 2.270 16.193 -0.288 1.00 46.59 142 ARG A N 1
ATOM 1155 C CA . ARG A 1 142 ? 3.508 16.249 0.520 1.00 46.59 142 ARG A CA 1
ATOM 1156 C C . ARG A 1 142 ? 4.245 14.918 0.708 1.00 46.59 142 ARG A C 1
ATOM 1158 O O . ARG A 1 142 ? 5.467 14.947 0.806 1.00 46.59 142 ARG A O 1
ATOM 1165 N N . MET A 1 143 ? 3.558 13.771 0.744 1.00 47.16 143 MET A N 1
ATOM 1166 C CA . MET A 1 143 ? 4.231 12.457 0.846 1.00 47.16 143 MET A CA 1
ATOM 1167 C C . MET A 1 143 ? 4.701 11.909 -0.508 1.00 47.16 143 MET A C 1
ATOM 1169 O O . MET A 1 143 ? 5.599 11.078 -0.547 1.00 47.16 143 MET A O 1
ATOM 1173 N N . LEU A 1 144 ? 4.113 12.372 -1.614 1.00 51.06 144 LEU A N 1
ATOM 1174 C CA . LEU A 1 144 ? 4.519 11.975 -2.966 1.00 51.06 144 LEU A CA 1
ATOM 1175 C C . LEU A 1 144 ? 5.761 12.740 -3.438 1.00 51.06 144 LEU A C 1
ATOM 1177 O O . LEU A 1 144 ? 6.516 12.235 -4.261 1.00 51.06 144 LEU A O 1
ATOM 1181 N N . GLN A 1 145 ? 5.978 13.949 -2.912 1.00 46.56 145 GLN A N 1
ATOM 1182 C CA . GLN A 1 145 ? 7.027 14.860 -3.370 1.00 46.56 145 GLN A CA 1
ATOM 1183 C C . GLN A 1 145 ? 8.301 14.871 -2.512 1.00 46.56 145 GLN A C 1
ATOM 1185 O O . GLN A 1 145 ? 9.315 15.369 -2.992 1.00 46.56 145 GLN A O 1
ATOM 1190 N N . SER A 1 146 ? 8.305 14.345 -1.277 1.00 44.16 146 SER A N 1
ATOM 1191 C CA . SER A 1 146 ? 9.486 14.474 -0.401 1.00 44.16 146 SER A CA 1
ATOM 1192 C C . SER A 1 146 ? 10.724 13.720 -0.895 1.00 44.16 146 SER A C 1
ATOM 1194 O O . SER A 1 146 ? 11.827 14.100 -0.516 1.00 44.16 146 SER A O 1
ATOM 1196 N N . ASP A 1 147 ? 10.565 12.715 -1.766 1.00 42.97 147 ASP A N 1
ATOM 1197 C CA . ASP A 1 147 ? 11.672 11.854 -2.214 1.00 42.97 147 ASP A CA 1
ATOM 1198 C C . ASP A 1 147 ? 11.724 11.618 -3.738 1.00 42.97 147 ASP A C 1
ATOM 1200 O O . ASP A 1 147 ? 12.598 10.905 -4.239 1.00 42.97 147 ASP A O 1
ATOM 1204 N N . ILE A 1 148 ? 10.840 12.256 -4.515 1.00 42.62 148 ILE A N 1
ATOM 1205 C CA . ILE A 1 148 ? 10.860 12.190 -5.984 1.00 42.62 148 ILE A CA 1
ATOM 1206 C C . ILE A 1 148 ? 11.437 13.496 -6.539 1.00 42.62 148 ILE A C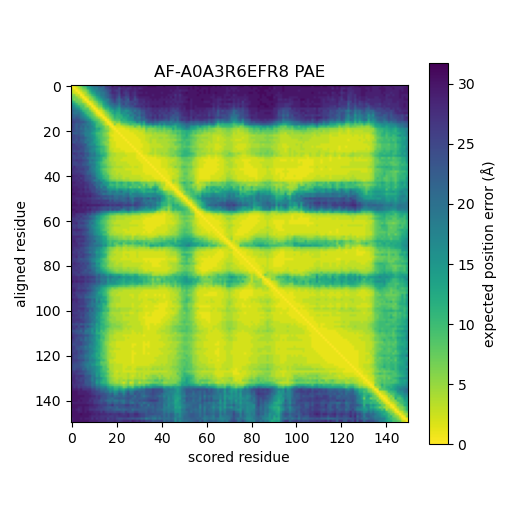 1
ATOM 1208 O O . ILE A 1 148 ? 10.731 14.325 -7.103 1.00 42.62 148 ILE A O 1
ATOM 1212 N N . ASN A 1 149 ? 12.757 13.664 -6.423 1.00 34.81 149 ASN A N 1
ATOM 1213 C CA . ASN A 1 149 ? 13.479 14.467 -7.412 1.00 34.81 149 ASN A CA 1
ATOM 1214 C C . ASN A 1 149 ? 13.611 13.599 -8.668 1.00 34.81 149 ASN A C 1
ATOM 1216 O O . ASN A 1 149 ? 14.492 12.731 -8.748 1.00 34.81 149 ASN A O 1
ATOM 1220 N N . LEU A 1 150 ? 12.673 13.764 -9.603 1.00 39.47 150 LEU A N 1
ATOM 1221 C CA . LEU A 1 150 ? 12.779 13.172 -10.935 1.00 39.47 150 LEU A CA 1
ATOM 1222 C C . LEU A 1 150 ? 13.993 13.750 -11.661 1.00 39.47 150 LEU A C 1
ATOM 1224 O O . LEU A 1 150 ? 14.064 14.987 -11.806 1.00 39.47 150 LEU A O 1
#

Organism: NCBI:txid360807

pLDDT: mean 77.41, std 19.68,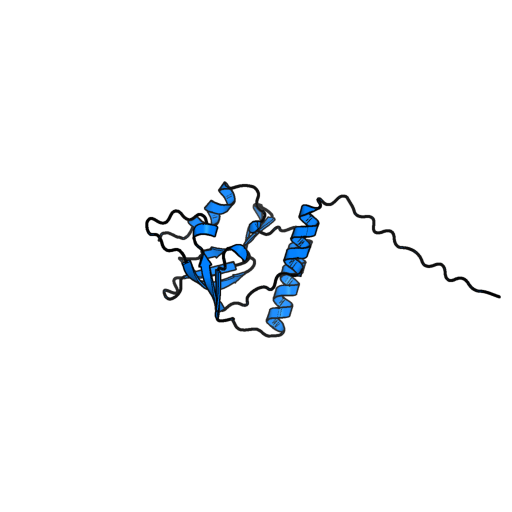 range [34.81, 98.19]

Solvent-accessible surface area (backbone atoms only — not comparable to full-atom values): 9087 Å² total; per-residue (Å²): 137,87,85,80,82,82,79,80,80,78,76,79,81,73,69,92,64,61,69,67,61,54,51,53,52,50,47,61,71,70,55,83,77,84,39,55,64,16,29,30,32,31,34,39,72,77,57,69,62,91,60,100,58,96,64,63,61,46,45,27,32,30,74,48,62,60,52,70,41,78,94,76,39,31,24,36,56,34,29,20,28,43,59,90,74,68,45,83,69,42,48,44,62,44,49,75,87,27,50,74,44,80,78,39,83,28,71,79,51,74,67,53,56,51,49,53,55,53,50,53,51,49,35,61,74,72,61,46,43,57,53,91,71,58,86,54,72,69,66,61,49,55,71,50,52,76,45,48,84,125

Nearest PDB structures (foldseek):
  7qoz-assembly2_F-3  TM=3.212E-01  e=1.150E+00  Trypanosoma cruzi
  2cmd-assembly1_A  TM=3.775E-01  e=1.584E+00  Escherichia coli
  8gi0-assembly1_C  TM=3.594E-01  e=1.919E+00  Trypanosoma cruzi strain CL Brener
  6bal-assembly1_B  TM=3.045E-01  e=1.307E+00  Haemophilus influenzae Rd KW20

Mean predicted aligned error: 10.7 Å

Foldseek 3Di:
DDDDDDDPPPDPPPDDDPPVLVVQLVCLVPPDAFDFQWKFWFQCVQLVDDDPDPPRTFIWGFHDAQCADPVVLETFGTWTDTPPPPDPLAIATHHPVRTPDTPGGDDDDPVRVVVSVVVSVVSSVSVHGYPVPDPDPVVSNVVRPPRDPD

Secondary structure (DSSP, 8-state):
------------------HHHHHHHHHHHHSPPPPTT-EEEEETTTTT---SS---EEEEEEEEEEEEETTTTEEEEEEEEETTT--TTSEEEE-GGGEEEEEE-----HHHHHHHHHHHHHHHHHT-EEGGG---HHHHHHHHHSS---

Radius of gyration: 19.76 Å; Cα contacts (8 Å, |Δi|>4): 208; chains: 1; bounding box: 62×49×50 Å

Sequence (150 aa):
MKVYAKIKTSQLIVKKMPYSDIVQKMILITEKILPLGSVVEVDIRELKLETEKPVSNIKAVIVDRFMKKETEKQYVPYCGIIYPFGDSKKQLFFTEQAIHTVIHYGYTDRQEDAYVALIKREIIKKGYSSYSFAEAEDDKIRMLQSDINL